Protein AF-A0A968ICE2-F1 (afdb_monomer)

Sequence (148 aa):
MQRLARPDGLDFLARYPATVLICHEDNRVDVQPNDTRLPKMERLELRLGLPGVRLEVERGAVDPRPPSTAADQKQPFAELWGNATLSKLEVAGGGKDAARKTDPIEAFIPVGAVMVPNPAGGPPIPNPVPIKLDGSITGGSSIVEIGG

Structure (mmCIF, N/CA/C/O backbone):
data_AF-A0A968ICE2-F1
#
_entry.id   AF-A0A968ICE2-F1
#
loop_
_atom_site.group_PDB
_atom_site.id
_atom_site.type_symbol
_atom_site.label_atom_id
_atom_site.label_alt_id
_atom_site.label_comp_id
_atom_site.label_asym_id
_atom_site.label_entity_id
_atom_site.label_seq_id
_atom_site.pdbx_PDB_ins_code
_atom_site.Cartn_x
_atom_site.Cartn_y
_atom_site.Cartn_z
_atom_site.occupancy
_atom_site.B_iso_or_equiv
_atom_site.auth_seq_id
_atom_site.auth_comp_id
_atom_site.auth_asym_id
_atom_site.auth_atom_id
_atom_site.pdbx_PDB_model_num
ATOM 1 N N . MET A 1 1 ? -24.325 -22.894 44.965 1.00 43.25 1 MET A N 1
ATOM 2 C CA . MET A 1 1 ? -23.171 -22.128 44.447 1.00 43.25 1 MET A CA 1
ATOM 3 C C . MET A 1 1 ? -23.565 -20.664 44.389 1.00 43.25 1 MET A C 1
ATOM 5 O O . MET A 1 1 ? -24.469 -20.319 43.641 1.00 43.25 1 MET A O 1
ATOM 9 N N . GLN A 1 2 ? -22.978 -19.831 45.243 1.00 43.50 2 GLN A N 1
ATOM 10 C CA . GLN A 1 2 ? -23.294 -18.406 45.315 1.00 43.50 2 GLN A CA 1
ATOM 11 C C . GLN A 1 2 ? -22.521 -17.701 44.195 1.00 43.50 2 GLN A C 1
ATOM 13 O O . GLN A 1 2 ? -21.292 -17.703 44.189 1.00 43.50 2 GLN A O 1
ATOM 18 N N . ARG A 1 3 ? -23.234 -17.176 43.193 1.00 46.44 3 ARG A N 1
ATOM 19 C CA . ARG A 1 3 ? -22.640 -16.367 42.124 1.00 46.44 3 ARG A CA 1
ATOM 20 C C . ARG A 1 3 ? -22.135 -15.082 42.777 1.00 46.44 3 ARG A C 1
ATOM 22 O O . ARG A 1 3 ? -22.945 -14.243 43.154 1.00 46.44 3 ARG A O 1
ATOM 29 N N . LEU A 1 4 ? -20.820 -14.966 42.965 1.00 48.44 4 LEU A N 1
ATOM 30 C CA . LEU A 1 4 ? -20.179 -13.723 43.394 1.00 48.44 4 LEU A CA 1
ATOM 31 C C . LEU A 1 4 ? -20.565 -12.642 42.381 1.00 48.44 4 LEU A C 1
ATOM 33 O O . LEU A 1 4 ? -20.120 -12.671 41.232 1.00 48.44 4 LEU A O 1
ATOM 37 N N . ALA A 1 5 ? -21.454 -11.735 42.785 1.00 52.56 5 ALA A N 1
ATOM 38 C CA . ALA A 1 5 ? -21.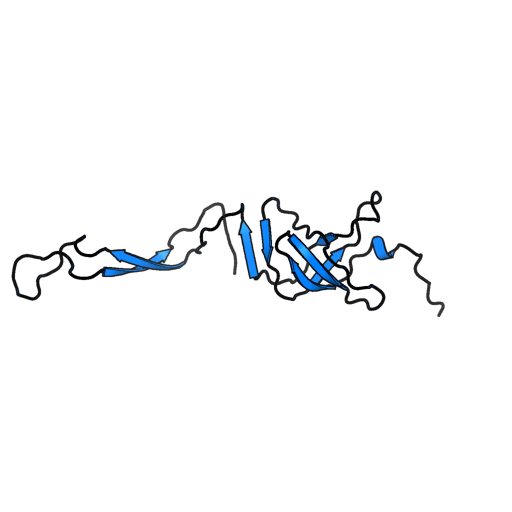711 -10.520 42.034 1.00 52.56 5 ALA A CA 1
ATOM 39 C C . ALA A 1 5 ? -20.392 -9.741 42.014 1.00 52.56 5 ALA A C 1
ATOM 41 O O . ALA A 1 5 ? -19.857 -9.383 43.064 1.00 52.56 5 ALA A O 1
ATOM 42 N N . ARG A 1 6 ? -19.804 -9.595 40.824 1.00 56.69 6 ARG A N 1
ATOM 43 C CA . ARG A 1 6 ? -18.553 -8.860 40.650 1.00 56.69 6 ARG A CA 1
ATOM 44 C C . ARG A 1 6 ? -18.830 -7.390 41.028 1.00 56.69 6 ARG A C 1
ATOM 46 O O . ARG A 1 6 ? -19.858 -6.881 40.592 1.00 56.69 6 ARG A O 1
ATOM 53 N N . PRO A 1 7 ? -17.975 -6.739 41.838 1.00 56.41 7 PRO A N 1
ATOM 54 C CA . PRO A 1 7 ? -18.177 -5.352 42.252 1.00 56.41 7 PRO A CA 1
ATOM 55 C C . PRO A 1 7 ? -18.361 -4.416 41.057 1.00 56.41 7 PRO A C 1
ATOM 57 O O . PRO A 1 7 ? -17.654 -4.560 40.051 1.00 56.41 7 PRO A O 1
ATOM 60 N N . ASP A 1 8 ? -19.261 -3.442 41.193 1.00 55.72 8 ASP A N 1
ATOM 61 C CA . ASP A 1 8 ? -19.441 -2.389 40.197 1.00 55.72 8 ASP A CA 1
ATOM 62 C C . ASP A 1 8 ? -18.100 -1.691 39.936 1.00 55.72 8 ASP A C 1
ATOM 64 O O . ASP A 1 8 ? -17.377 -1.294 40.850 1.00 55.72 8 ASP A O 1
ATOM 68 N N . GLY A 1 9 ? -17.740 -1.592 38.659 1.00 55.00 9 GLY A N 1
ATOM 69 C CA . GLY A 1 9 ? -16.535 -0.909 38.202 1.00 55.00 9 GLY A CA 1
ATOM 70 C C . GLY A 1 9 ? -15.267 -1.759 38.067 1.00 55.00 9 GLY A C 1
ATOM 71 O O . GLY A 1 9 ? -14.276 -1.273 37.521 1.00 55.00 9 GLY A O 1
ATOM 72 N N . LEU A 1 10 ? -15.288 -3.039 38.456 1.00 58.72 10 LEU A N 1
ATOM 73 C CA . LEU A 1 10 ? -14.157 -3.951 38.216 1.00 58.72 10 LEU A CA 1
ATOM 74 C C . LEU A 1 10 ? -13.971 -4.261 36.720 1.00 58.72 10 LEU A C 1
ATOM 76 O O . LEU A 1 10 ? -12.864 -4.541 36.260 1.00 58.72 10 LEU A O 1
ATOM 80 N N . ASP A 1 11 ? -15.056 -4.157 35.953 1.00 55.69 11 ASP A N 1
ATOM 81 C CA . ASP A 1 11 ? -15.039 -4.320 34.504 1.00 55.69 11 ASP A CA 1
ATOM 82 C C . ASP A 1 11 ? -14.254 -3.196 33.809 1.00 55.69 11 ASP A C 1
ATOM 84 O O . ASP A 1 11 ? -13.728 -3.427 32.727 1.00 55.69 11 ASP A O 1
ATOM 88 N N . PHE A 1 12 ? -14.046 -2.035 34.448 1.00 53.59 12 PHE A N 1
ATOM 89 C CA . PHE A 1 12 ? -13.211 -0.967 33.880 1.00 53.59 12 PHE A CA 1
ATOM 90 C C . PHE A 1 12 ? -11.705 -1.265 33.906 1.00 53.59 12 PHE A C 1
ATOM 92 O O . PHE A 1 12 ? -10.929 -0.523 33.314 1.00 53.59 12 PHE A O 1
ATOM 99 N N . LEU A 1 13 ? -11.284 -2.343 34.572 1.00 56.09 13 LEU A N 1
ATOM 100 C CA . LEU A 1 13 ? -9.878 -2.745 34.686 1.00 56.09 13 LEU A CA 1
ATOM 101 C C . LEU A 1 13 ? -9.542 -3.994 33.854 1.00 56.09 13 LEU A C 1
ATOM 103 O O . LEU A 1 13 ? -8.373 -4.381 33.767 1.00 56.09 13 LEU A O 1
ATOM 107 N N . ALA A 1 14 ? -10.545 -4.635 33.250 1.00 62.81 14 ALA A N 1
ATOM 108 C CA . ALA A 1 14 ? -10.398 -5.893 32.524 1.00 62.81 14 ALA A CA 1
ATOM 109 C C . ALA A 1 14 ? -10.321 -5.664 31.008 1.00 62.81 14 ALA A C 1
ATOM 111 O O . ALA A 1 14 ? -11.034 -4.827 30.475 1.00 62.81 14 ALA A O 1
ATOM 112 N N . ARG A 1 15 ? -9.475 -6.427 30.304 1.00 68.69 15 ARG A N 1
ATOM 113 C CA . ARG A 1 15 ? -9.464 -6.475 28.831 1.00 68.69 15 ARG A CA 1
ATOM 114 C C . ARG A 1 15 ? -10.582 -7.403 28.368 1.00 68.69 15 ARG A C 1
ATOM 116 O O . ARG A 1 15 ? -10.680 -8.521 28.879 1.00 68.69 15 ARG A O 1
ATOM 123 N N . TYR A 1 16 ? -11.395 -6.952 27.418 1.00 72.44 16 TYR A N 1
ATOM 124 C CA . TYR A 1 16 ? -12.455 -7.768 26.833 1.00 72.44 16 TYR A CA 1
ATOM 125 C C . TYR A 1 16 ? -12.178 -7.973 25.352 1.00 72.44 16 TYR A C 1
ATOM 127 O O . TYR A 1 16 ? -11.971 -6.978 24.667 1.00 72.44 16 TYR A O 1
ATOM 135 N N . PRO A 1 17 ? -12.221 -9.212 24.837 1.00 72.62 17 PRO A N 1
ATOM 136 C CA . PRO A 1 17 ? -12.174 -9.418 23.401 1.00 72.62 17 PRO A CA 1
ATOM 137 C C . PRO A 1 17 ? -13.421 -8.812 22.762 1.00 72.62 17 PRO A C 1
ATOM 139 O O . PRO A 1 17 ? -14.537 -8.978 23.268 1.00 72.62 17 PRO A O 1
ATOM 142 N N . ALA A 1 18 ? -13.242 -8.110 21.651 1.00 76.00 18 ALA A N 1
ATOM 143 C CA . ALA A 1 18 ? -14.312 -7.473 20.906 1.00 76.00 18 ALA A CA 1
ATOM 144 C C . ALA A 1 18 ? -14.097 -7.573 19.404 1.00 76.00 18 ALA A C 1
ATOM 146 O O . ALA A 1 18 ? -13.012 -7.844 18.900 1.00 76.00 18 ALA A O 1
ATOM 147 N N . THR A 1 19 ? -15.167 -7.298 18.677 1.00 78.06 19 THR A N 1
ATOM 148 C CA . THR A 1 19 ? -15.142 -7.211 17.223 1.00 78.06 19 THR A CA 1
ATOM 149 C C . THR A 1 19 ? -15.163 -5.747 16.805 1.00 78.06 19 THR A C 1
ATOM 151 O O . THR A 1 19 ? -16.039 -5.000 17.248 1.00 78.06 19 THR A O 1
ATOM 154 N N . VAL A 1 20 ? -14.231 -5.334 15.938 1.00 79.31 20 VAL A N 1
ATOM 155 C CA . VAL A 1 20 ? -14.291 -4.012 15.292 1.00 79.31 20 VAL A CA 1
ATOM 156 C C . VAL A 1 20 ? -15.441 -3.991 14.301 1.00 79.31 20 VAL A C 1
ATOM 158 O O . VAL A 1 20 ? -15.526 -4.824 13.399 1.00 79.31 20 VAL A O 1
ATOM 161 N N . LEU A 1 21 ? -16.322 -3.013 14.472 1.00 82.00 21 LEU A N 1
ATOM 162 C CA . LEU A 1 21 ? -17.438 -2.762 13.574 1.00 82.00 21 LEU A CA 1
ATOM 163 C C . LEU A 1 21 ? -17.052 -1.738 12.506 1.00 82.00 21 LEU A C 1
ATOM 165 O O . LEU A 1 21 ? -17.347 -1.945 11.328 1.00 82.00 21 LEU A O 1
ATOM 169 N N . ILE A 1 22 ? -16.407 -0.646 12.931 1.00 81.56 22 ILE A N 1
ATOM 170 C CA . ILE A 1 22 ? -16.006 0.485 12.088 1.00 81.56 22 ILE A CA 1
ATOM 171 C C . ILE A 1 22 ? -14.638 0.986 12.558 1.00 81.56 22 ILE A C 1
ATOM 173 O O . ILE A 1 22 ? -14.436 1.180 13.757 1.00 81.56 22 ILE A O 1
ATOM 177 N N . CYS A 1 23 ? -13.730 1.227 11.613 1.00 79.12 23 CYS A N 1
ATOM 178 C CA . CYS A 1 23 ? -12.511 2.002 11.820 1.00 79.12 23 CYS A CA 1
ATOM 179 C C . CYS A 1 23 ? -12.684 3.349 11.111 1.00 79.12 23 CYS A C 1
ATOM 181 O O . CYS A 1 23 ? -12.949 3.387 9.911 1.00 79.12 23 CYS A O 1
ATOM 183 N N . HIS A 1 24 ? -12.600 4.441 11.863 1.00 82.94 24 HIS A N 1
ATOM 184 C CA . HIS A 1 24 ? -12.760 5.806 11.364 1.00 82.94 24 HIS A CA 1
ATOM 185 C C . HIS A 1 24 ? -11.409 6.369 10.899 1.00 82.94 24 HIS A C 1
ATOM 187 O O . HIS A 1 24 ? -10.353 5.944 11.369 1.00 82.94 24 HIS A O 1
ATOM 193 N N . GLU A 1 25 ? -11.435 7.374 10.023 1.00 78.12 25 GLU A N 1
ATOM 194 C CA . GLU A 1 25 ? -10.223 8.032 9.496 1.00 78.12 25 GLU A CA 1
ATOM 195 C C . GLU A 1 25 ? -9.388 8.743 10.582 1.00 78.12 25 GLU A C 1
ATOM 197 O O . GLU A 1 25 ? -8.185 8.948 10.426 1.00 78.12 25 GLU A O 1
ATOM 202 N N . ASP A 1 26 ? -10.005 9.100 11.712 1.00 77.69 26 ASP A N 1
ATOM 203 C CA . ASP A 1 26 ? -9.375 9.798 12.837 1.00 77.69 26 ASP A CA 1
ATOM 204 C C . ASP A 1 26 ? -8.731 8.855 13.871 1.00 77.69 26 ASP A C 1
ATOM 206 O O . ASP A 1 26 ? -8.502 9.252 15.015 1.00 77.69 26 ASP A O 1
ATOM 210 N N . ASN A 1 27 ? -8.416 7.615 13.471 1.00 73.50 27 ASN A N 1
ATOM 211 C CA . ASN A 1 27 ? -7.830 6.579 14.329 1.00 73.50 27 ASN A CA 1
ATOM 212 C C . ASN A 1 27 ? -8.718 6.242 15.544 1.00 73.50 27 ASN A C 1
ATOM 214 O O . ASN A 1 27 ? -8.243 5.978 16.655 1.00 73.50 27 ASN A O 1
ATOM 218 N N . ARG A 1 28 ? -10.036 6.277 15.329 1.00 82.00 28 ARG A N 1
ATOM 219 C CA . ARG A 1 28 ? -11.033 5.809 16.289 1.00 82.00 28 ARG A CA 1
ATOM 220 C C . ARG A 1 28 ? -11.736 4.564 15.786 1.00 82.00 28 ARG A C 1
ATOM 222 O O . ARG A 1 28 ? -11.881 4.368 14.583 1.00 82.00 28 ARG A O 1
ATOM 229 N N . VAL A 1 29 ? -12.231 3.750 16.710 1.00 80.06 29 VAL A N 1
ATOM 230 C CA . VAL A 1 29 ? -12.940 2.510 16.390 1.00 80.06 29 VAL A CA 1
ATOM 231 C C . VAL A 1 29 ? -14.258 2.392 17.141 1.00 80.06 29 VAL A C 1
ATOM 233 O O . VAL A 1 29 ? -14.376 2.777 18.307 1.00 80.06 29 VAL A O 1
ATOM 236 N N . ASP A 1 30 ? -15.238 1.812 16.460 1.00 84.81 30 ASP A N 1
ATOM 237 C CA . ASP A 1 30 ? -16.449 1.293 17.080 1.00 84.81 30 ASP A CA 1
ATOM 238 C C . ASP A 1 30 ? -16.280 -0.211 17.268 1.00 84.81 30 ASP A C 1
ATOM 240 O O . ASP A 1 30 ? -15.932 -0.929 16.326 1.00 84.81 30 ASP A O 1
ATOM 244 N N . VAL A 1 31 ? -16.559 -0.703 18.470 1.00 80.88 31 VAL A N 1
ATOM 245 C 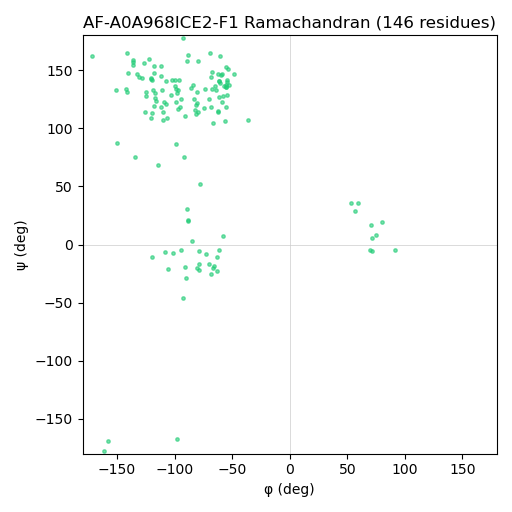CA . VAL A 1 31 ? -16.350 -2.105 18.834 1.00 80.88 31 VAL A CA 1
ATOM 246 C C . VAL A 1 31 ? -17.567 -2.682 19.543 1.00 80.88 31 VAL A C 1
ATOM 248 O O . VAL A 1 31 ? -18.254 -2.004 20.310 1.00 80.88 31 VAL A O 1
ATOM 251 N N . GLN A 1 32 ? -17.807 -3.968 19.309 1.00 84.00 32 GLN A N 1
ATOM 252 C CA . GLN A 1 32 ? -18.754 -4.769 20.075 1.00 84.00 32 GLN A CA 1
ATOM 253 C C . GLN A 1 32 ? -17.975 -5.779 20.919 1.00 84.00 32 GLN A C 1
ATOM 255 O O . GLN A 1 32 ? -17.440 -6.735 20.350 1.00 84.00 32 GLN A O 1
ATOM 260 N N . PRO A 1 33 ? -17.892 -5.597 22.250 1.00 80.88 33 PRO A N 1
ATOM 261 C CA . PRO A 1 33 ? -17.363 -6.625 23.135 1.00 80.88 33 PRO A CA 1
ATOM 262 C C . PRO A 1 33 ? -18.107 -7.948 22.947 1.00 80.88 33 PRO A C 1
ATOM 264 O O . PRO A 1 33 ? -19.333 -7.965 22.812 1.00 80.88 33 PRO A O 1
ATOM 267 N N . ASN A 1 34 ? -17.368 -9.056 22.967 1.00 77.94 34 ASN A N 1
ATOM 268 C CA . ASN A 1 34 ? -17.937 -10.401 22.865 1.00 77.94 34 ASN A CA 1
ATOM 269 C C . ASN A 1 34 ? -18.715 -10.787 24.138 1.00 77.94 34 ASN A C 1
ATOM 271 O O . ASN A 1 34 ? -19.502 -11.731 24.129 1.00 77.94 34 ASN A O 1
ATOM 275 N N . ASP A 1 35 ? -18.498 -10.062 25.239 1.00 77.12 35 ASP A N 1
ATOM 276 C CA . ASP A 1 35 ? -19.277 -10.195 26.463 1.00 77.12 35 ASP A CA 1
ATOM 277 C C . ASP A 1 35 ? -20.612 -9.453 26.326 1.00 77.12 35 ASP A C 1
ATOM 279 O O . ASP A 1 35 ? -20.653 -8.225 26.262 1.00 77.12 35 ASP A O 1
ATOM 283 N N . THR A 1 36 ? -21.718 -10.199 26.336 1.00 76.50 36 THR A N 1
ATOM 284 C CA . THR A 1 36 ? -23.081 -9.670 26.149 1.00 76.50 36 THR A CA 1
ATOM 285 C C . THR A 1 36 ? -23.531 -8.703 27.244 1.00 76.50 36 THR A C 1
ATOM 287 O O . THR A 1 36 ? -24.589 -8.092 27.124 1.00 76.50 36 THR A O 1
ATOM 290 N N . ARG A 1 37 ? -22.780 -8.597 28.347 1.00 72.19 37 ARG A N 1
ATOM 291 C CA . ARG A 1 37 ? -23.061 -7.651 29.436 1.00 72.19 37 ARG A CA 1
ATOM 292 C C . ARG A 1 37 ? -22.572 -6.243 29.119 1.00 72.19 37 ARG A C 1
ATOM 294 O O . ARG A 1 37 ? -23.023 -5.298 29.761 1.00 72.19 37 ARG A O 1
ATOM 301 N N . LEU A 1 38 ? -21.641 -6.107 28.176 1.00 72.50 38 LEU A N 1
ATOM 302 C CA . LEU A 1 38 ? -21.062 -4.827 27.807 1.00 72.50 38 LEU A CA 1
ATOM 303 C C . LEU A 1 38 ? -21.763 -4.267 26.565 1.00 72.50 38 LEU A C 1
ATOM 305 O O . LEU A 1 38 ? -21.960 -4.989 25.583 1.00 72.50 38 LEU A O 1
ATOM 309 N N . PRO A 1 39 ? -22.138 -2.978 26.585 1.00 78.25 39 PRO A N 1
ATOM 310 C CA . PRO A 1 39 ? -22.723 -2.343 25.418 1.00 78.25 39 PRO A CA 1
ATOM 311 C C . PRO A 1 39 ? -21.677 -2.169 24.311 1.00 78.25 39 PRO A C 1
ATOM 313 O O . PRO A 1 39 ? -20.465 -2.222 24.550 1.00 78.25 39 PRO A O 1
ATOM 316 N N . LYS A 1 40 ? -22.163 -1.891 23.099 1.00 80.19 40 LYS A N 1
ATOM 317 C CA . LYS A 1 40 ? -21.338 -1.353 22.015 1.00 80.19 40 LYS A CA 1
ATOM 318 C C . LYS A 1 40 ? -20.598 -0.109 22.517 1.00 80.19 40 LYS A C 1
ATOM 320 O O . LYS A 1 40 ? -21.188 0.744 23.181 1.00 80.19 40 LYS A O 1
ATOM 325 N N . MET A 1 41 ? -19.321 -0.003 22.174 1.00 80.75 41 MET A N 1
ATOM 326 C CA . MET A 1 41 ? -18.508 1.176 22.453 1.00 80.75 41 MET A CA 1
ATOM 327 C C . MET A 1 41 ? -18.184 1.870 21.134 1.00 80.75 41 MET A C 1
ATOM 329 O O . MET A 1 41 ? -17.811 1.217 20.162 1.00 80.75 41 MET A O 1
ATOM 333 N N . GLU A 1 42 ? -18.352 3.186 21.090 1.00 83.69 42 GLU A N 1
ATOM 334 C CA . GLU A 1 42 ? -18.210 3.981 19.870 1.00 83.69 42 GLU A CA 1
ATOM 335 C C . GLU A 1 42 ? -17.084 4.996 20.011 1.00 83.69 42 GLU A C 1
ATOM 337 O O . GLU A 1 42 ? -16.843 5.530 21.098 1.00 83.69 42 GLU A O 1
ATOM 342 N N . ARG A 1 43 ? -16.420 5.289 18.888 1.00 83.44 43 ARG A N 1
ATOM 343 C CA . ARG A 1 43 ? -15.388 6.329 18.785 1.00 83.44 43 ARG A CA 1
ATOM 344 C C . ARG A 1 43 ? -14.268 6.199 19.831 1.00 83.44 43 ARG A C 1
ATOM 346 O O . ARG A 1 43 ? -13.743 7.223 20.287 1.00 83.44 43 ARG A O 1
ATOM 353 N N . LEU A 1 44 ? -13.894 4.966 20.181 1.00 79.62 44 LEU A N 1
ATOM 354 C CA . LEU A 1 44 ? -12.765 4.683 21.066 1.00 79.62 44 LEU A CA 1
ATOM 355 C C . LEU A 1 44 ? -11.459 5.062 20.374 1.00 79.62 44 LEU A C 1
ATOM 357 O O . LEU A 1 44 ? -11.252 4.700 19.221 1.00 79.62 44 LEU A O 1
ATOM 361 N N . GLU A 1 45 ? -10.571 5.759 21.076 1.00 79.00 45 GLU A N 1
ATOM 362 C CA . GLU A 1 45 ? -9.216 6.033 20.585 1.00 79.00 45 GLU A CA 1
ATOM 363 C C . GLU A 1 45 ? -8.467 4.709 20.379 1.00 79.00 45 GLU A C 1
ATOM 365 O O . GLU A 1 45 ? -8.398 3.903 21.307 1.00 79.00 45 GLU A O 1
ATOM 370 N N . LEU A 1 46 ? -7.898 4.476 19.194 1.00 75.62 46 LEU A N 1
ATOM 371 C CA . LEU A 1 46 ? -7.079 3.295 18.936 1.00 75.62 46 LEU A CA 1
ATOM 372 C C . LEU A 1 46 ? -5.603 3.589 19.248 1.00 75.62 46 LEU A C 1
ATOM 374 O O . LEU A 1 46 ? -4.931 4.338 18.536 1.00 75.62 46 LEU A O 1
ATOM 378 N N . ARG A 1 47 ? -5.076 2.981 20.315 1.00 76.31 47 ARG A N 1
ATOM 379 C CA . ARG A 1 47 ? -3.679 3.142 20.739 1.00 76.31 47 ARG A CA 1
ATOM 380 C C . ARG A 1 47 ? -2.821 1.997 20.226 1.00 76.31 47 ARG A C 1
ATOM 382 O O . ARG A 1 47 ? -2.986 0.845 20.616 1.00 76.31 47 ARG A O 1
ATOM 389 N N . LEU A 1 48 ? -1.867 2.357 19.375 1.00 69.94 48 LEU A N 1
ATOM 390 C CA . LEU A 1 48 ? -1.007 1.420 18.651 1.00 69.94 48 LEU A CA 1
ATOM 391 C C . LEU A 1 48 ? 0.391 1.269 19.264 1.00 69.94 48 LEU A C 1
ATOM 393 O O . LEU A 1 48 ? 1.179 0.452 18.807 1.00 69.94 48 LEU A O 1
ATOM 397 N N . GLY A 1 49 ? 0.737 2.088 20.264 1.00 66.25 49 GLY A N 1
ATOM 398 C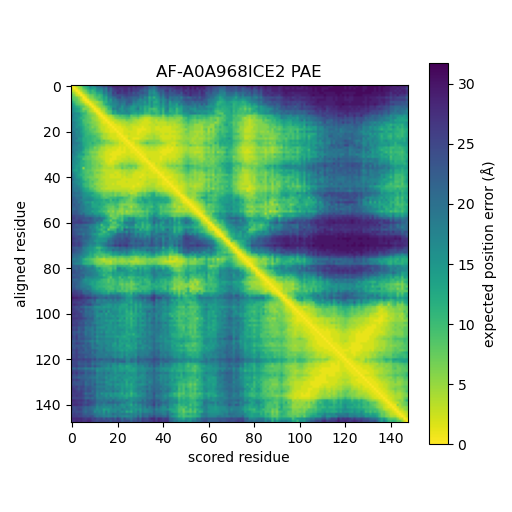 CA . GLY A 1 49 ? 2.066 2.089 20.893 1.00 66.25 49 GLY A CA 1
ATOM 399 C C . GLY A 1 49 ? 3.208 2.611 20.007 1.00 66.25 49 GLY A C 1
ATOM 400 O O . GLY A 1 49 ? 4.321 2.773 20.500 1.00 66.25 49 GLY A O 1
ATOM 401 N N . LEU A 1 50 ? 2.939 2.925 18.735 1.00 65.25 50 LEU A N 1
ATOM 402 C CA . LEU A 1 50 ? 3.904 3.434 17.762 1.00 65.25 50 LEU A CA 1
ATOM 403 C C . LEU A 1 50 ? 3.474 4.825 17.260 1.00 65.25 50 LEU A C 1
ATOM 405 O O . LEU A 1 50 ? 2.446 4.942 16.587 1.00 65.25 50 LEU A O 1
ATOM 409 N N . PRO A 1 51 ? 4.225 5.896 17.577 1.00 63.06 51 PRO A N 1
ATOM 410 C CA . PRO A 1 51 ? 3.939 7.231 17.058 1.00 63.06 51 PRO A CA 1
ATOM 411 C C . PRO A 1 51 ? 4.011 7.281 15.526 1.00 63.06 51 PRO A C 1
ATOM 413 O O . PRO A 1 51 ? 4.923 6.720 14.924 1.00 63.06 51 PRO A O 1
ATOM 416 N N . GLY A 1 52 ? 3.077 7.995 14.893 1.00 59.34 52 GLY A N 1
ATOM 417 C CA . GLY A 1 52 ? 3.089 8.226 13.441 1.00 59.34 52 GLY A CA 1
ATOM 418 C C . GLY A 1 52 ? 2.667 7.029 12.583 1.00 59.34 52 GLY A C 1
ATOM 419 O O . GLY A 1 52 ? 2.786 7.098 11.360 1.00 59.34 52 GLY A O 1
ATOM 420 N N . VAL A 1 53 ? 2.175 5.963 13.215 1.00 64.44 53 VAL A N 1
ATOM 421 C CA . VAL A 1 53 ? 1.588 4.800 12.554 1.00 64.44 53 VAL A CA 1
ATOM 422 C C . VAL A 1 53 ? 0.068 4.923 12.566 1.00 64.44 53 VAL A C 1
ATOM 424 O O . VAL A 1 53 ? -0.523 5.223 13.605 1.00 64.44 53 VAL A O 1
ATOM 427 N N . ARG A 1 54 ? -0.564 4.659 11.421 1.00 65.19 54 ARG A N 1
ATOM 428 C CA . ARG A 1 54 ? -2.008 4.415 11.330 1.00 65.19 54 ARG A CA 1
ATOM 429 C C . ARG A 1 54 ? -2.257 3.036 10.748 1.00 65.19 54 ARG A C 1
ATOM 431 O O . ARG A 1 54 ? -1.528 2.599 9.856 1.00 65.19 54 ARG A O 1
ATOM 438 N N . LEU A 1 55 ? -3.290 2.377 11.260 1.00 66.31 55 LEU A N 1
ATOM 439 C CA . LEU A 1 55 ? -3.732 1.075 10.786 1.00 66.31 55 LEU A CA 1
ATOM 440 C C . LEU A 1 55 ? -5.161 1.197 10.278 1.00 66.31 55 LEU A C 1
ATOM 442 O O . LEU A 1 55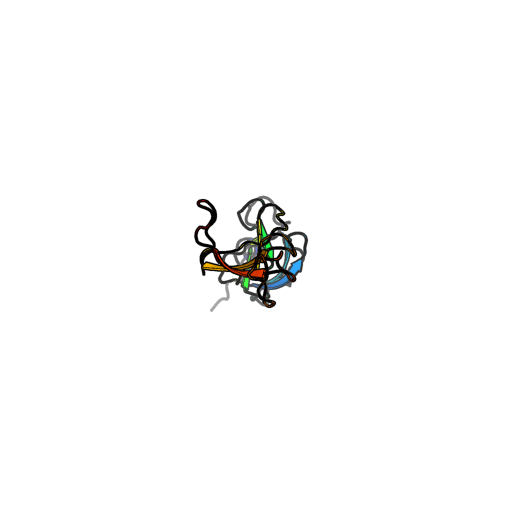 ? -6.018 1.742 10.970 1.00 66.31 55 LEU A O 1
ATOM 446 N N . GLU A 1 56 ? -5.415 0.636 9.104 1.00 66.44 56 GLU A N 1
ATOM 447 C CA . GLU A 1 56 ? -6.766 0.223 8.742 1.00 66.44 56 GLU A CA 1
ATOM 448 C C . GLU A 1 56 ? -6.888 -1.257 9.116 1.00 66.44 56 GLU A C 1
ATOM 450 O O . GLU A 1 56 ? -6.045 -2.082 8.752 1.00 66.44 56 GLU A O 1
ATOM 455 N N . VAL A 1 57 ? -7.899 -1.578 9.920 1.00 63.62 57 VAL A N 1
ATOM 456 C CA . VAL A 1 57 ? -8.160 -2.942 10.385 1.00 63.62 57 VAL A CA 1
ATOM 457 C C . VAL A 1 57 ? -9.446 -3.412 9.733 1.00 63.62 57 VAL A C 1
ATOM 459 O O . VAL A 1 57 ? -10.511 -2.828 9.945 1.00 63.62 57 VAL A O 1
ATOM 462 N N . GLU A 1 58 ? -9.355 -4.468 8.931 1.00 57.59 58 GLU A N 1
ATOM 463 C CA . GLU A 1 58 ? -10.542 -5.175 8.460 1.00 57.59 58 GLU A CA 1
ATOM 464 C C . GLU A 1 58 ? -11.227 -5.881 9.633 1.00 57.59 58 GLU A C 1
ATOM 466 O O . GLU A 1 58 ? -10.566 -6.295 10.584 1.00 57.59 58 GLU A O 1
ATOM 471 N N . ARG A 1 59 ? -12.562 -5.999 9.574 1.00 52.81 59 ARG A N 1
ATOM 472 C CA . ARG A 1 59 ? -13.410 -6.626 10.607 1.00 52.81 59 ARG A CA 1
ATOM 473 C C . ARG A 1 59 ? -12.713 -7.831 11.253 1.00 52.81 59 ARG A C 1
ATOM 475 O O . ARG A 1 59 ? -12.607 -8.893 10.649 1.00 52.81 59 ARG A O 1
ATOM 482 N N . GLY A 1 60 ? -12.266 -7.659 12.492 1.00 52.09 60 GLY A N 1
ATOM 483 C CA . GLY A 1 60 ? -11.403 -8.617 13.174 1.00 52.09 60 GLY A CA 1
ATOM 484 C C . GLY A 1 60 ? -11.213 -8.260 14.644 1.00 52.09 60 GLY A C 1
ATOM 485 O O . GLY A 1 60 ? -11.544 -7.151 15.068 1.00 52.09 60 GLY A O 1
ATOM 486 N N . ALA A 1 61 ? -10.763 -9.241 15.429 1.00 53.50 61 ALA A N 1
ATOM 487 C CA . ALA A 1 61 ? -10.721 -9.183 16.886 1.00 53.50 61 ALA A CA 1
ATOM 488 C C . ALA A 1 61 ? -9.793 -8.064 17.390 1.00 53.50 61 ALA A C 1
ATOM 490 O O . ALA A 1 61 ? -8.581 -8.115 17.191 1.00 53.50 61 ALA A O 1
ATOM 491 N N . VAL A 1 62 ? -10.368 -7.071 18.062 1.00 57.34 62 VAL A N 1
ATOM 492 C CA . VAL A 1 62 ? -9.638 -6.064 18.839 1.00 57.34 62 VAL A CA 1
ATOM 493 C C . VAL A 1 62 ? -9.951 -6.303 20.302 1.00 57.34 62 VAL A C 1
ATOM 495 O O . VAL A 1 62 ? -11.070 -6.677 20.634 1.00 57.34 62 VAL A O 1
ATOM 498 N N . ASP A 1 63 ? -8.982 -6.071 21.178 1.00 54.38 63 ASP A N 1
ATOM 499 C CA . ASP A 1 63 ? -9.181 -6.151 22.621 1.00 54.38 63 ASP A CA 1
ATOM 500 C C . ASP A 1 63 ? -9.395 -4.731 23.166 1.00 54.38 63 ASP A C 1
ATOM 502 O O . ASP A 1 63 ? -8.430 -4.065 23.562 1.00 54.38 63 ASP A O 1
ATOM 506 N N . PRO A 1 64 ? -10.631 -4.191 23.181 1.00 51.03 64 PRO A N 1
ATOM 507 C CA . PRO A 1 64 ? -10.900 -2.953 23.874 1.00 51.03 64 PRO A CA 1
ATOM 508 C C . PRO A 1 64 ? -10.520 -3.102 25.333 1.00 51.03 64 PRO A C 1
ATOM 510 O O . PRO A 1 64 ? -10.939 -4.020 26.052 1.00 51.03 64 PRO A O 1
ATOM 513 N N . ARG A 1 65 ? -9.713 -2.144 25.768 1.00 48.28 65 ARG A N 1
ATOM 514 C CA . ARG A 1 65 ? -9.332 -2.007 27.152 1.00 48.28 65 ARG A CA 1
ATOM 515 C C . ARG A 1 65 ? -10.080 -0.795 27.708 1.00 48.28 65 ARG A C 1
ATOM 517 O O . ARG A 1 65 ? -9.752 0.337 27.368 1.00 48.28 65 ARG A O 1
ATOM 524 N N . PRO A 1 66 ? -11.078 -0.973 28.579 1.00 49.66 66 PRO A N 1
ATOM 525 C CA . PRO A 1 66 ? -11.555 0.148 29.370 1.00 49.66 66 PRO A 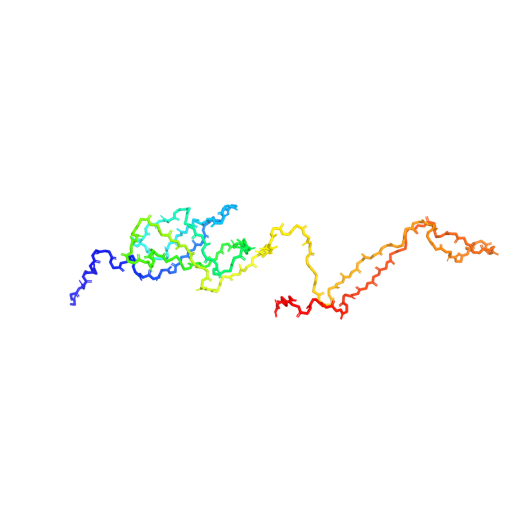CA 1
ATOM 526 C C . PRO A 1 66 ? -10.374 0.781 30.148 1.00 49.66 66 PRO A C 1
ATOM 528 O O . PRO A 1 66 ? -9.354 0.123 30.379 1.00 49.66 66 PRO A O 1
ATOM 531 N N . PRO A 1 67 ? -10.451 2.085 30.460 1.00 43.47 67 PRO A N 1
ATOM 532 C CA . PRO A 1 67 ? -9.289 2.940 30.689 1.00 43.47 67 PRO A CA 1
ATOM 533 C C . PRO A 1 67 ? -8.352 2.398 31.772 1.00 43.47 67 PRO A C 1
ATOM 535 O O . PRO A 1 67 ? -8.708 2.284 32.940 1.00 43.47 67 PRO A O 1
ATOM 538 N N . SER A 1 68 ? -7.110 2.096 31.385 1.00 42.69 68 SER A N 1
ATOM 539 C CA . SER A 1 68 ? -6.103 1.507 32.271 1.00 42.69 68 SER A CA 1
ATOM 540 C C . SER A 1 68 ? -5.249 2.516 33.035 1.00 42.69 68 SER A C 1
ATOM 542 O O . SER A 1 68 ? -4.088 2.232 33.336 1.00 42.69 68 SER A O 1
ATOM 544 N N . THR A 1 69 ? -5.772 3.688 33.364 1.00 42.19 69 THR A N 1
ATOM 545 C CA . THR A 1 69 ? -5.124 4.524 34.371 1.00 42.19 69 THR A CA 1
ATOM 546 C C . THR A 1 69 ? -6.153 4.836 35.435 1.00 42.19 69 THR A C 1
ATOM 548 O O . THR A 1 69 ? -7.247 5.310 35.146 1.00 42.19 69 THR A O 1
ATOM 551 N N . ALA A 1 70 ? -5.795 4.579 36.690 1.00 44.78 70 ALA A N 1
ATOM 552 C CA . ALA A 1 70 ? -6.604 4.863 37.872 1.00 44.78 70 ALA A CA 1
ATOM 553 C C . ALA A 1 70 ? -6.992 6.357 38.031 1.00 44.78 70 ALA A C 1
ATOM 555 O O . ALA A 1 70 ? -7.532 6.741 39.062 1.00 44.78 70 ALA A O 1
ATOM 556 N N . ALA A 1 71 ? -6.705 7.198 37.033 1.00 38.88 71 ALA A N 1
ATOM 557 C CA . ALA A 1 71 ? -6.909 8.634 37.027 1.00 38.88 71 ALA A CA 1
ATOM 558 C C . ALA A 1 71 ? -8.098 9.095 36.165 1.00 38.88 71 ALA A C 1
ATOM 560 O O . ALA A 1 71 ? -8.593 10.188 36.420 1.00 38.88 71 ALA A O 1
ATOM 561 N N . ASP A 1 72 ? -8.582 8.315 35.181 1.00 47.56 72 ASP A N 1
ATOM 562 C CA . ASP A 1 72 ? -9.672 8.800 34.319 1.00 47.56 72 ASP A CA 1
ATOM 563 C C . ASP A 1 72 ? -10.595 7.686 33.788 1.00 47.56 72 ASP A C 1
ATOM 565 O O . ASP A 1 72 ? -10.440 7.161 32.686 1.00 47.56 72 ASP A O 1
ATOM 569 N N . GLN A 1 73 ? -11.625 7.348 34.573 1.00 48.69 73 GLN A N 1
ATOM 570 C CA . GLN A 1 73 ? -12.711 6.429 34.188 1.00 48.69 73 GLN A CA 1
ATOM 571 C C . GLN A 1 73 ? -13.541 6.916 32.983 1.00 48.69 73 GLN A C 1
ATOM 573 O O . GLN A 1 73 ? -14.438 6.206 32.531 1.00 48.69 73 GLN A O 1
ATOM 578 N N . LYS A 1 74 ? -13.280 8.122 32.463 1.00 54.09 74 LYS A N 1
ATOM 579 C CA . LYS A 1 74 ? -14.101 8.764 31.430 1.00 54.09 74 LYS A CA 1
ATOM 580 C C . LYS A 1 74 ? -13.621 8.529 29.997 1.00 54.09 74 LYS A C 1
ATOM 582 O O . LYS A 1 74 ? -14.312 8.963 29.080 1.00 54.09 74 LYS A O 1
ATOM 587 N N . GLN A 1 75 ? -12.479 7.869 29.776 1.00 61.62 75 GLN A N 1
ATOM 588 C CA . GLN A 1 75 ? -11.876 7.775 28.435 1.00 61.62 75 GLN A CA 1
ATOM 589 C C . GLN A 1 75 ? -11.411 6.352 28.073 1.00 61.62 75 GLN A C 1
ATOM 591 O O . GLN A 1 75 ? -10.211 6.069 28.100 1.00 61.62 75 GLN A O 1
ATOM 596 N N . PRO A 1 76 ? -12.338 5.429 27.746 1.00 65.56 76 PRO A N 1
ATOM 597 C CA . PRO A 1 76 ? -11.978 4.122 27.199 1.00 65.56 76 PRO A CA 1
ATOM 598 C C . PRO A 1 76 ? -11.195 4.252 25.887 1.00 65.56 76 PRO A C 1
ATOM 600 O O . PRO A 1 76 ? -11.447 5.150 25.084 1.00 65.56 76 PRO A O 1
ATOM 603 N N . PHE A 1 77 ? -10.260 3.330 25.665 1.00 69.12 77 PHE A N 1
ATOM 604 C CA . PHE A 1 77 ? -9.463 3.255 24.444 1.00 69.12 77 PHE A CA 1
ATOM 605 C C . PHE A 1 77 ? -9.360 1.798 23.972 1.00 69.12 77 PHE A C 1
ATOM 607 O O . PHE A 1 77 ? -9.557 0.854 24.731 1.00 69.12 77 PHE A O 1
ATOM 614 N N . ALA A 1 78 ? -9.092 1.591 22.693 1.00 71.31 78 ALA A N 1
ATOM 615 C CA . ALA A 1 78 ? -8.867 0.271 22.128 1.00 71.31 78 ALA A CA 1
ATOM 616 C C . ALA A 1 78 ? -7.367 0.049 21.920 1.00 71.31 78 ALA A C 1
ATOM 618 O O . ALA A 1 78 ? -6.655 0.966 21.513 1.00 71.31 78 ALA A O 1
ATOM 619 N N . GLU A 1 79 ? -6.884 -1.163 22.183 1.00 73.00 79 GLU A N 1
ATOM 620 C CA . GLU A 1 79 ? -5.533 -1.574 21.803 1.00 73.00 79 GLU A CA 1
ATOM 621 C C . GLU A 1 79 ? -5.616 -2.772 20.851 1.00 73.00 79 GLU A C 1
ATOM 623 O O . GLU A 1 79 ? -6.431 -3.679 21.028 1.00 73.00 79 GLU A O 1
ATOM 628 N N . LEU A 1 80 ? -4.735 -2.803 19.855 1.00 66.69 80 LEU A N 1
ATOM 629 C CA . LEU A 1 80 ? -4.556 -3.947 18.960 1.00 66.69 80 LEU A CA 1
ATOM 630 C C . LEU A 1 80 ? -3.467 -4.871 19.517 1.00 66.69 80 LEU A C 1
ATOM 632 O O . LEU A 1 80 ? -2.345 -4.894 1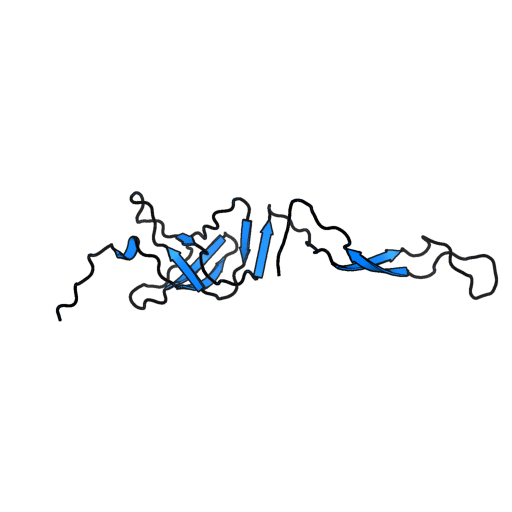9.026 1.00 66.69 80 LEU A O 1
ATOM 636 N N . TRP A 1 81 ? -3.798 -5.627 20.563 1.00 56.34 81 TRP A N 1
ATOM 637 C CA . TRP A 1 81 ? -2.956 -6.721 21.066 1.00 56.34 81 TRP A CA 1
ATOM 638 C C . TRP A 1 81 ? -3.685 -8.052 20.871 1.00 56.34 81 TRP A C 1
ATOM 640 O O . TRP A 1 81 ? -4.127 -8.667 21.830 1.00 56.34 81 TRP A O 1
ATOM 650 N N . GLY A 1 82 ? -3.851 -8.478 19.621 1.00 56.12 82 GLY A N 1
ATOM 651 C CA . GLY A 1 82 ? -4.546 -9.720 19.278 1.00 56.12 82 GLY A CA 1
ATOM 652 C C . GLY A 1 82 ? -4.202 -10.203 17.870 1.00 56.12 82 GLY A C 1
ATOM 653 O O . GLY A 1 82 ? -3.409 -9.577 17.170 1.00 56.12 82 GLY A O 1
ATOM 654 N N . ASN A 1 83 ? -4.815 -11.307 17.437 1.00 53.31 83 ASN A N 1
ATOM 655 C CA . ASN A 1 83 ? -4.636 -11.878 16.093 1.00 53.31 83 ASN A CA 1
ATOM 656 C C . ASN A 1 83 ? -5.450 -11.108 15.033 1.00 53.31 83 ASN A C 1
ATOM 658 O O . ASN A 1 83 ? -6.255 -11.698 14.313 1.00 53.31 83 ASN A O 1
ATOM 662 N N . ALA A 1 84 ? -5.301 -9.785 14.976 1.00 57.31 84 ALA A N 1
ATOM 663 C CA . ALA A 1 84 ? -5.921 -8.971 13.938 1.00 57.31 84 ALA A CA 1
ATOM 664 C C . ALA A 1 84 ? -5.049 -8.973 12.677 1.00 57.31 84 ALA A C 1
ATOM 666 O O . ALA A 1 84 ? -3.828 -8.830 12.753 1.00 57.31 84 ALA A O 1
ATOM 667 N N . THR A 1 85 ? -5.679 -9.107 11.512 1.00 57.25 85 THR A N 1
ATOM 668 C CA . THR A 1 85 ? -5.000 -8.916 10.231 1.00 57.25 85 THR A CA 1
ATOM 669 C C . THR A 1 85 ? -4.974 -7.431 9.901 1.00 57.25 85 THR A C 1
ATOM 671 O O . THR A 1 85 ? -6.009 -6.766 9.874 1.00 57.25 85 THR A O 1
ATOM 674 N N . LEU A 1 86 ? -3.775 -6.912 9.658 1.00 61.66 86 LEU A N 1
ATOM 675 C CA . LEU A 1 86 ? -3.576 -5.550 9.194 1.00 61.66 86 LEU A CA 1
ATOM 676 C C . LEU A 1 86 ? -3.821 -5.482 7.684 1.00 61.66 86 LEU A C 1
ATOM 678 O O . LEU A 1 86 ? -3.125 -6.170 6.941 1.00 61.66 86 LEU A O 1
ATOM 682 N N . SER A 1 87 ? -4.761 -4.649 7.229 1.00 62.38 87 SER A N 1
ATOM 683 C CA . SER A 1 87 ? -4.975 -4.444 5.788 1.00 62.38 87 SER A CA 1
ATOM 684 C C . SER A 1 87 ? -4.128 -3.300 5.229 1.00 62.38 87 SER A C 1
ATOM 686 O O . SER A 1 87 ? -3.728 -3.351 4.067 1.00 62.38 87 SER A O 1
ATOM 688 N N . LYS A 1 88 ? -3.789 -2.293 6.050 1.00 67.38 88 LYS A N 1
ATOM 689 C CA . LYS A 1 88 ? -2.943 -1.167 5.629 1.00 67.38 88 LYS A CA 1
ATOM 690 C C . LYS A 1 88 ? -2.135 -0.568 6.775 1.00 67.38 88 LYS A C 1
ATOM 692 O O . LYS A 1 88 ? -2.692 -0.238 7.818 1.00 67.38 88 LYS A O 1
ATOM 697 N N . LEU A 1 89 ? -0.841 -0.358 6.530 1.00 70.88 89 LEU A N 1
ATOM 698 C CA . LEU A 1 89 ? 0.077 0.383 7.395 1.00 70.88 89 LEU A CA 1
ATOM 699 C C . LEU A 1 89 ? 0.455 1.712 6.732 1.00 70.88 89 LEU A C 1
ATOM 701 O O . LEU A 1 89 ? 1.150 1.709 5.718 1.00 70.88 89 LEU A O 1
ATOM 705 N N . GLU A 1 90 ? 0.050 2.841 7.311 1.00 66.88 90 GLU A N 1
ATOM 706 C CA . GLU A 1 90 ? 0.552 4.157 6.898 1.00 66.88 90 GLU A CA 1
ATOM 707 C C . GLU A 1 90 ? 1.662 4.601 7.858 1.00 66.88 90 GLU A C 1
ATOM 709 O O . GLU A 1 90 ? 1.448 4.700 9.070 1.00 66.88 90 GLU A O 1
ATOM 714 N N . VAL A 1 91 ? 2.851 4.878 7.316 1.00 66.81 91 VAL A N 1
ATOM 715 C CA . VAL A 1 91 ? 4.013 5.353 8.080 1.00 66.81 91 VAL A CA 1
ATOM 716 C C . VAL A 1 91 ? 4.279 6.815 7.731 1.00 66.81 91 VAL A C 1
ATOM 718 O O . VAL A 1 91 ? 4.499 7.150 6.568 1.00 66.81 91 VAL A O 1
ATOM 721 N N . ALA A 1 92 ? 4.277 7.687 8.745 1.00 61.00 92 ALA A N 1
ATOM 722 C CA . ALA A 1 92 ? 4.651 9.102 8.635 1.00 61.00 92 ALA A CA 1
ATOM 723 C C . ALA A 1 92 ? 3.855 9.925 7.593 1.00 61.00 92 ALA A C 1
ATOM 725 O O . ALA A 1 92 ? 4.379 10.893 7.044 1.00 61.00 92 ALA A O 1
ATOM 726 N N . GLY A 1 93 ? 2.596 9.563 7.314 1.00 56.41 93 GLY A N 1
ATOM 727 C CA . GLY A 1 93 ? 1.764 10.279 6.335 1.00 56.41 93 GLY A CA 1
ATOM 728 C C . GLY A 1 93 ? 2.206 10.085 4.878 1.00 56.41 93 GLY A C 1
ATOM 729 O O . GLY A 1 93 ? 1.895 10.909 4.016 1.00 56.41 93 GLY A O 1
ATOM 730 N N . GLY A 1 94 ? 3.031 9.067 4.609 1.00 56.78 94 GLY A N 1
ATOM 731 C CA . GLY A 1 94 ? 3.625 8.841 3.298 1.00 56.78 94 GLY A CA 1
ATOM 732 C C . GLY A 1 94 ? 2.618 8.281 2.294 1.00 56.78 94 GLY A C 1
ATOM 733 O O . GLY A 1 94 ? 2.152 7.161 2.447 1.00 56.78 94 GLY A O 1
ATOM 734 N N . GLY A 1 95 ? 2.345 9.026 1.221 1.00 58.31 95 GLY A N 1
ATOM 735 C CA . GLY A 1 95 ? 1.511 8.582 0.093 1.00 58.31 95 GLY A CA 1
ATOM 736 C C . GLY A 1 95 ? 2.275 7.857 -1.022 1.00 58.31 95 GLY A C 1
ATOM 737 O O . GLY A 1 95 ? 1.827 7.869 -2.163 1.00 58.31 95 GLY A O 1
ATOM 738 N N . LYS A 1 96 ? 3.467 7.319 -0.733 1.00 65.81 96 LYS A N 1
ATOM 739 C CA . LYS A 1 96 ? 4.265 6.558 -1.705 1.00 65.81 96 LYS A CA 1
ATOM 740 C C . LYS A 1 96 ? 4.077 5.069 -1.464 1.00 65.81 96 LYS A C 1
ATOM 742 O O . LYS A 1 96 ? 4.169 4.627 -0.321 1.00 65.81 96 LYS A O 1
ATOM 747 N N . ASP A 1 97 ? 3.896 4.319 -2.542 1.00 69.06 97 ASP A N 1
ATOM 748 C CA . ASP A 1 97 ? 3.844 2.863 -2.484 1.00 69.06 97 ASP A CA 1
ATOM 749 C C . ASP A 1 97 ? 5.176 2.286 -1.979 1.00 69.06 97 ASP A C 1
ATOM 751 O O . ASP A 1 97 ? 6.257 2.825 -2.244 1.00 69.06 97 ASP A O 1
ATOM 755 N N . ALA A 1 98 ? 5.092 1.177 -1.246 1.00 74.00 98 ALA A N 1
ATOM 756 C CA . ALA A 1 98 ? 6.241 0.407 -0.792 1.00 74.00 98 ALA A CA 1
ATOM 757 C C . ALA A 1 98 ? 6.320 -0.904 -1.579 1.00 74.00 98 ALA A C 1
ATOM 759 O O . ALA A 1 98 ? 5.303 -1.543 -1.833 1.00 74.00 98 ALA A O 1
ATOM 760 N N . ALA A 1 99 ? 7.535 -1.317 -1.935 1.00 76.62 99 ALA A N 1
ATOM 761 C CA . ALA A 1 99 ? 7.788 -2.576 -2.622 1.00 76.62 99 ALA A CA 1
ATOM 762 C C . ALA A 1 99 ? 8.877 -3.366 -1.885 1.00 76.62 99 ALA A C 1
ATOM 764 O O . ALA A 1 99 ? 9.818 -2.795 -1.322 1.00 76.62 99 ALA A O 1
ATOM 765 N N . ARG A 1 100 ? 8.728 -4.688 -1.853 1.00 74.38 100 ARG A N 1
ATOM 766 C CA . ARG A 1 100 ? 9.613 -5.622 -1.155 1.00 74.38 100 ARG A CA 1
ATOM 767 C C . ARG A 1 100 ? 10.755 -6.052 -2.063 1.00 74.38 100 ARG A C 1
ATOM 769 O O . ARG A 1 100 ? 10.692 -5.964 -3.289 1.00 74.38 100 ARG A O 1
ATOM 776 N N . LYS A 1 101 ? 11.800 -6.611 -1.453 1.00 81.81 101 LYS A N 1
ATOM 777 C CA . LYS A 1 101 ? 12.808 -7.357 -2.209 1.00 81.81 101 LYS A CA 1
ATOM 778 C C . LYS A 1 101 ? 12.101 -8.457 -3.001 1.00 81.81 101 LYS A C 1
ATOM 780 O O . LYS A 1 101 ? 11.238 -9.137 -2.457 1.00 81.81 101 LYS A O 1
ATOM 785 N N . THR A 1 102 ? 12.507 -8.645 -4.252 1.00 82.31 102 THR A N 1
ATOM 786 C CA . THR A 1 102 ? 11.933 -9.577 -5.238 1.00 82.31 102 THR A CA 1
ATOM 787 C C . THR A 1 102 ? 10.566 -9.211 -5.812 1.00 82.31 102 THR A C 1
ATOM 789 O O . THR A 1 102 ? 10.152 -9.879 -6.758 1.00 82.31 102 THR A O 1
ATOM 792 N N . ASP A 1 103 ? 9.901 -8.146 -5.341 1.00 85.19 103 ASP A N 1
ATOM 793 C CA . ASP A 1 103 ? 8.684 -7.681 -6.014 1.00 85.19 103 ASP A CA 1
ATOM 794 C C . ASP A 1 103 ? 9.023 -7.269 -7.465 1.00 85.19 103 ASP A C 1
ATOM 796 O O . ASP A 1 103 ? 10.110 -6.716 -7.719 1.00 85.19 103 ASP A O 1
ATOM 800 N N . PRO A 1 104 ? 8.134 -7.578 -8.428 1.00 88.50 104 PRO A N 1
ATOM 801 C CA . PRO A 1 104 ? 8.358 -7.274 -9.831 1.00 88.50 104 PRO A CA 1
ATOM 802 C C . PRO A 1 104 ? 8.309 -5.764 -10.062 1.00 88.50 104 PRO A C 1
ATOM 804 O O . PRO A 1 104 ? 7.509 -5.052 -9.456 1.00 88.50 104 PRO A O 1
ATOM 807 N N . ILE A 1 105 ? 9.149 -5.287 -10.976 1.00 90.50 105 ILE A N 1
ATOM 808 C CA . ILE A 1 105 ? 9.112 -3.905 -11.453 1.00 90.50 105 ILE A CA 1
ATOM 809 C C . ILE A 1 105 ? 8.868 -3.880 -12.953 1.00 90.50 105 ILE A C 1
ATOM 811 O O . ILE A 1 105 ? 9.404 -4.703 -13.696 1.00 90.50 105 ILE A O 1
ATOM 815 N N . GLU A 1 106 ? 8.092 -2.893 -13.379 1.00 92.69 106 GLU A N 1
ATOM 816 C CA . GLU A 1 106 ? 7.897 -2.542 -14.777 1.00 92.69 106 GLU A CA 1
ATOM 817 C C . GLU A 1 106 ? 8.441 -1.127 -14.981 1.00 92.69 106 GLU A C 1
ATOM 819 O O . GLU A 1 106 ? 8.047 -0.185 -14.291 1.00 92.69 106 GLU A O 1
ATOM 824 N N . ALA A 1 107 ? 9.381 -0.982 -15.908 1.00 92.75 107 ALA A N 1
ATOM 825 C CA . ALA A 1 107 ? 9.926 0.304 -16.312 1.00 92.75 107 ALA A CA 1
ATOM 826 C C . ALA A 1 107 ? 9.820 0.462 -17.827 1.00 92.75 107 ALA A C 1
ATOM 828 O O . ALA A 1 107 ? 9.776 -0.515 -18.570 1.00 92.75 107 ALA A O 1
ATOM 829 N N . PHE A 1 108 ? 9.806 1.704 -18.300 1.00 95.62 108 PHE A N 1
ATOM 830 C CA . PHE A 1 108 ? 9.722 1.999 -19.724 1.00 95.62 108 PHE A CA 1
ATOM 831 C C . PHE A 1 108 ? 10.872 2.891 -20.156 1.00 95.62 108 PHE A C 1
ATOM 833 O O . PHE A 1 108 ? 11.117 3.938 -19.557 1.00 95.62 108 PHE A O 1
ATOM 840 N N . ILE A 1 109 ? 11.535 2.506 -21.244 1.00 96.12 109 ILE A N 1
ATOM 841 C CA . ILE A 1 109 ? 12.373 3.422 -22.012 1.00 96.12 109 ILE A CA 1
ATOM 842 C C . ILE A 1 109 ? 11.430 4.223 -22.920 1.00 96.12 109 ILE A C 1
ATOM 844 O O . ILE A 1 109 ? 10.734 3.609 -23.736 1.00 96.12 109 ILE A O 1
ATOM 848 N N . PRO A 1 110 ? 11.376 5.563 -22.806 1.00 96.88 110 PRO A N 1
ATOM 849 C CA . PRO A 1 110 ? 10.505 6.392 -23.634 1.00 96.88 110 PRO A CA 1
ATOM 850 C C . PRO A 1 110 ? 10.804 6.265 -25.131 1.00 96.88 110 PRO A C 1
ATOM 852 O O . PRO A 1 110 ? 11.887 5.838 -25.537 1.00 96.88 110 PRO A O 1
ATOM 855 N N . VAL A 1 111 ? 9.847 6.676 -25.965 1.00 97.56 111 VAL A N 1
ATOM 856 C CA . VAL A 1 111 ? 10.036 6.770 -27.422 1.00 97.56 111 VAL A CA 1
ATOM 857 C C . VAL A 1 111 ? 11.249 7.643 -27.740 1.00 97.56 111 VAL A C 1
ATOM 859 O O . VAL A 1 111 ? 11.416 8.717 -27.165 1.00 97.56 111 VAL A O 1
ATOM 862 N N . GLY A 1 112 ? 12.082 7.181 -28.669 1.00 96.81 112 GLY A N 1
ATOM 863 C CA . GLY A 1 112 ? 13.240 7.914 -29.174 1.00 96.81 112 GLY A CA 1
ATOM 864 C C . GLY A 1 112 ? 14.429 8.048 -28.216 1.00 96.81 112 GLY A C 1
ATOM 865 O O . GLY A 1 112 ? 15.386 8.739 -28.558 1.00 96.81 112 GLY A O 1
ATOM 866 N N . ALA A 1 113 ? 14.403 7.414 -27.042 1.00 97.25 113 ALA A N 1
ATOM 867 C CA . ALA A 1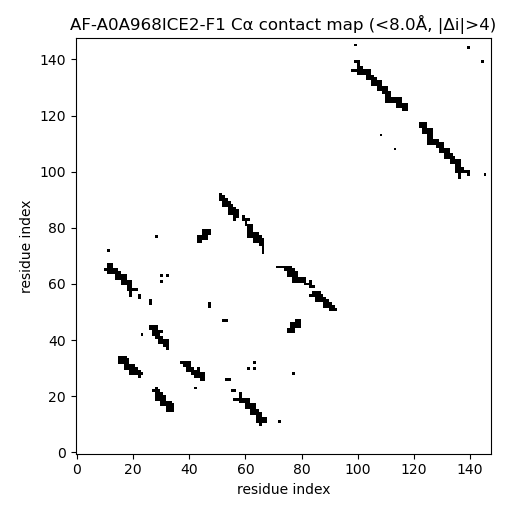 113 ? 15.483 7.517 -26.061 1.00 97.25 113 ALA A CA 1
ATOM 868 C C . ALA A 1 113 ? 16.699 6.628 -26.385 1.00 97.25 113 ALA A C 1
ATOM 870 O O . ALA A 1 113 ? 17.798 6.900 -25.902 1.00 97.25 113 ALA A O 1
ATOM 871 N N . VAL A 1 114 ? 16.528 5.575 -27.194 1.00 97.06 114 VAL A N 1
ATOM 872 C CA . VAL A 1 114 ? 17.613 4.665 -27.600 1.00 97.06 114 VAL A CA 1
ATOM 873 C C . VAL A 1 114 ? 17.541 4.339 -29.088 1.00 97.06 114 VAL A C 1
ATOM 875 O O . VAL A 1 114 ? 16.472 4.364 -29.694 1.00 97.06 114 VAL A O 1
ATOM 878 N N . MET A 1 115 ? 18.684 3.993 -29.679 1.00 97.56 115 MET A N 1
ATOM 879 C CA . MET A 1 115 ? 18.752 3.512 -31.059 1.00 97.56 115 MET A CA 1
ATOM 880 C C . MET A 1 115 ? 18.503 2.001 -31.106 1.00 97.56 115 MET A C 1
ATOM 882 O O . MET A 1 115 ? 19.087 1.248 -30.330 1.00 97.56 115 MET A O 1
ATOM 886 N N . VAL A 1 116 ? 17.666 1.557 -32.039 1.00 95.94 116 VAL A N 1
ATOM 887 C CA . VAL A 1 116 ? 17.319 0.155 -32.294 1.00 95.94 116 VAL A CA 1
ATOM 888 C C . VAL A 1 116 ? 17.652 -0.228 -33.740 1.00 95.94 116 VAL A C 1
ATOM 890 O O . VAL A 1 116 ? 17.779 0.651 -34.603 1.00 95.94 116 VAL A O 1
ATOM 893 N N . PRO A 1 117 ? 17.805 -1.530 -34.041 1.00 97.12 117 PRO A N 1
ATOM 894 C CA . PRO A 1 117 ? 18.010 -1.989 -35.408 1.00 97.12 117 PRO A CA 1
ATOM 895 C C . PRO A 1 117 ? 16.896 -1.508 -36.339 1.00 97.12 117 PRO A C 1
ATOM 897 O O . PRO A 1 117 ? 15.714 -1.582 -36.005 1.00 97.12 117 PRO A O 1
ATOM 900 N N . ASN A 1 118 ? 17.282 -1.025 -37.518 1.00 95.94 118 ASN A N 1
ATOM 901 C CA . ASN A 1 118 ? 16.332 -0.583 -38.524 1.00 95.94 118 ASN A CA 1
ATOM 902 C C . ASN A 1 118 ? 15.810 -1.790 -39.320 1.00 95.94 118 ASN A C 1
ATOM 904 O O . ASN A 1 118 ? 16.593 -2.413 -40.044 1.00 95.94 118 ASN A O 1
ATOM 908 N N . PRO A 1 119 ? 14.507 -2.113 -39.246 1.00 91.25 119 PRO A N 1
ATOM 909 C CA . PRO A 1 119 ? 13.946 -3.269 -39.943 1.00 91.25 119 PRO A CA 1
ATOM 910 C C . PRO A 1 119 ? 14.003 -3.141 -41.474 1.00 91.25 119 PRO A C 1
ATOM 912 O O . PRO A 1 119 ? 13.939 -4.152 -42.164 1.00 91.25 119 PRO A O 1
ATOM 915 N N . ALA A 1 120 ? 14.171 -1.927 -42.014 1.00 93.44 120 ALA A N 1
ATOM 916 C CA . ALA A 1 120 ? 14.345 -1.682 -43.446 1.00 93.44 120 ALA A CA 1
ATOM 917 C C . ALA A 1 120 ? 15.805 -1.827 -43.932 1.00 93.44 120 ALA A C 1
ATOM 919 O O . ALA A 1 120 ? 16.084 -1.569 -45.100 1.00 93.44 120 ALA A O 1
ATOM 920 N N . GLY A 1 121 ? 16.747 -2.216 -43.060 1.00 90.31 121 GLY A N 1
ATOM 921 C CA . GLY A 1 121 ? 18.141 -2.485 -43.443 1.00 90.31 121 GLY A CA 1
ATOM 922 C C . GLY A 1 121 ? 19.039 -1.249 -43.597 1.00 90.31 121 GLY A C 1
ATOM 923 O O . GLY A 1 121 ? 20.078 -1.330 -44.245 1.00 90.31 121 GLY A O 1
ATOM 924 N N . GLY A 1 122 ? 18.657 -0.108 -43.017 1.00 93.12 122 GLY A N 1
ATOM 925 C CA . GLY A 1 122 ? 19.460 1.122 -42.989 1.00 93.12 122 GLY A CA 1
ATOM 926 C C . GLY A 1 122 ? 20.241 1.327 -41.681 1.00 93.12 122 GLY A C 1
ATOM 927 O O . GLY A 1 122 ? 20.317 0.419 -40.849 1.00 93.12 122 GLY A O 1
ATOM 928 N N . PRO A 1 123 ? 20.790 2.538 -41.452 1.00 96.75 123 PRO A N 1
ATOM 929 C CA . PRO A 1 123 ? 21.356 2.911 -40.157 1.00 96.75 123 PRO A CA 1
ATOM 930 C C . PRO A 1 123 ? 20.337 2.689 -39.027 1.00 96.75 123 PRO A C 1
ATOM 932 O O . PRO A 1 123 ? 19.134 2.805 -39.295 1.00 96.75 123 PRO A O 1
ATOM 935 N N . PRO A 1 124 ? 20.785 2.402 -37.787 1.00 97.44 124 PRO A N 1
ATOM 936 C CA . PRO A 1 124 ? 19.903 2.312 -36.628 1.00 97.44 124 PRO A CA 1
ATOM 937 C C . PRO A 1 124 ? 18.957 3.510 -36.546 1.00 97.44 124 PRO A C 1
ATOM 939 O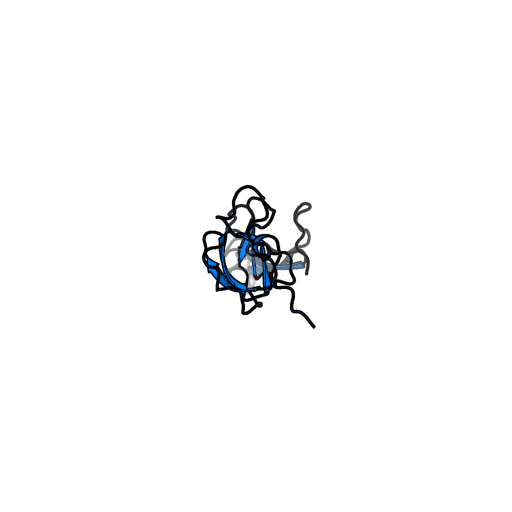 O . PRO A 1 124 ? 19.324 4.628 -36.914 1.00 97.44 124 PRO A O 1
ATOM 942 N N . ILE A 1 125 ? 17.750 3.273 -36.046 1.00 97.31 125 ILE A N 1
ATOM 943 C CA . ILE A 1 125 ? 16.716 4.299 -35.879 1.00 97.31 125 ILE A CA 1
ATOM 944 C C . ILE A 1 125 ? 16.371 4.447 -34.397 1.00 97.31 125 ILE A C 1
ATOM 946 O O . ILE A 1 125 ? 16.525 3.480 -33.655 1.00 97.31 125 ILE A O 1
ATOM 950 N N . PRO A 1 126 ? 15.891 5.610 -33.934 1.00 97.69 126 PRO A N 1
ATOM 951 C CA . PRO A 1 126 ? 15.363 5.726 -32.580 1.00 97.69 126 PRO A CA 1
ATOM 952 C C . PRO A 1 126 ? 14.189 4.758 -32.359 1.00 97.69 126 PRO A C 1
ATOM 954 O O . PRO A 1 126 ? 13.425 4.486 -33.289 1.00 97.69 126 PRO A O 1
ATOM 957 N N . ASN A 1 127 ? 14.028 4.232 -31.142 1.00 96.69 127 ASN A N 1
ATOM 958 C CA . ASN A 1 127 ? 12.955 3.292 -30.826 1.00 96.69 127 ASN A CA 1
ATOM 959 C C . ASN A 1 127 ? 11.571 3.921 -31.100 1.00 96.69 127 ASN A C 1
ATOM 961 O O . ASN A 1 127 ? 11.255 4.962 -30.518 1.00 96.69 127 ASN A O 1
ATOM 965 N N . PRO A 1 128 ? 10.733 3.305 -31.958 1.00 95.00 128 PRO A N 1
ATOM 966 C CA . PRO A 1 128 ? 9.484 3.919 -32.418 1.00 95.00 128 PRO A CA 1
ATOM 967 C C . PRO A 1 128 ? 8.348 3.834 -31.390 1.00 95.00 128 PRO A C 1
ATOM 969 O O . PRO A 1 128 ? 7.357 4.549 -31.504 1.00 95.00 128 PRO A O 1
ATOM 972 N N . VAL A 1 129 ? 8.482 2.962 -30.390 1.00 95.75 129 VAL A N 1
ATOM 973 C CA . VAL A 1 129 ? 7.526 2.758 -29.294 1.00 95.75 129 VAL A CA 1
ATOM 974 C C . VAL A 1 129 ? 8.283 2.646 -27.967 1.00 95.75 129 VAL A C 1
ATOM 976 O O . VAL A 1 129 ? 9.484 2.340 -27.987 1.00 95.75 129 VAL A O 1
ATOM 979 N N . PRO A 1 130 ? 7.628 2.886 -26.814 1.00 97.19 130 PRO A N 1
ATOM 980 C CA . PRO A 1 130 ? 8.248 2.640 -25.521 1.00 97.19 130 PRO A CA 1
ATOM 981 C C . PRO A 1 130 ? 8.710 1.186 -25.402 1.00 97.19 130 PRO A C 1
ATOM 983 O O . PRO A 1 130 ? 7.985 0.268 -25.786 1.00 97.19 130 PRO A O 1
ATOM 986 N N . ILE A 1 131 ? 9.910 0.975 -24.865 1.00 96.31 131 ILE A N 1
ATOM 987 C CA . ILE A 1 131 ? 10.424 -0.374 -24.605 1.00 96.31 131 ILE A CA 1
ATOM 988 C C . ILE A 1 131 ? 10.118 -0.706 -23.152 1.00 96.31 131 ILE A C 1
ATOM 990 O O . ILE A 1 131 ? 10.603 -0.023 -22.251 1.00 96.31 131 ILE A O 1
ATOM 994 N N . LYS A 1 132 ? 9.318 -1.750 -22.939 1.00 96.19 132 LYS A N 1
ATOM 995 C CA . LYS A 1 132 ? 9.042 -2.290 -21.610 1.00 96.19 132 LYS A CA 1
ATOM 996 C C . LYS A 1 132 ? 10.263 -3.055 -21.089 1.00 96.19 132 LYS A C 1
ATOM 998 O O . LYS A 1 132 ? 10.850 -3.861 -21.809 1.00 96.19 132 LYS A O 1
ATOM 1003 N N . LEU A 1 133 ? 10.622 -2.790 -19.840 1.00 94.88 133 LEU A N 1
ATOM 1004 C CA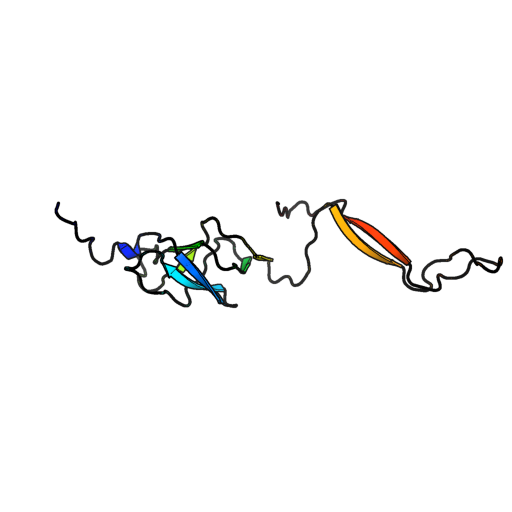 . LEU A 1 133 ? 11.656 -3.465 -19.073 1.00 94.88 133 LEU A CA 1
ATOM 1005 C C . LEU A 1 133 ? 10.996 -4.116 -17.859 1.00 94.88 133 LEU A C 1
ATOM 1007 O O . LEU A 1 133 ? 10.438 -3.419 -17.012 1.00 94.88 133 LEU A O 1
ATOM 1011 N N . ASP A 1 134 ? 11.095 -5.435 -17.770 1.00 94.31 134 ASP A N 1
ATOM 1012 C CA . ASP A 1 134 ? 10.705 -6.189 -16.585 1.00 94.31 134 ASP A CA 1
ATOM 1013 C C . ASP A 1 134 ? 11.938 -6.454 -15.715 1.00 94.31 134 ASP A C 1
ATOM 1015 O O . ASP A 1 134 ? 13.032 -6.735 -16.214 1.00 94.31 134 ASP A O 1
ATOM 1019 N N . GLY A 1 135 ? 11.768 -6.378 -14.400 1.00 92.44 135 GLY A N 1
ATOM 1020 C CA . GLY A 1 135 ? 12.830 -6.680 -13.449 1.00 92.44 135 GLY A CA 1
ATOM 1021 C C . GLY A 1 135 ? 12.292 -7.039 -12.072 1.00 92.44 135 GLY A C 1
ATOM 1022 O O . GLY A 1 135 ? 11.095 -7.225 -11.875 1.00 92.44 135 GLY A O 1
ATOM 1023 N N . SER A 1 136 ? 13.195 -7.108 -11.101 1.00 92.75 136 SER A N 1
ATOM 1024 C CA . SER A 1 136 ? 12.850 -7.339 -9.699 1.00 92.75 136 SER A CA 1
ATOM 1025 C C . SER A 1 136 ? 13.725 -6.489 -8.792 1.00 92.75 136 SER A C 1
ATOM 1027 O O . SER A 1 136 ? 14.906 -6.286 -9.087 1.00 92.75 136 SER A O 1
ATOM 1029 N N . ILE A 1 137 ? 13.188 -6.063 -7.653 1.00 87.62 137 ILE A N 1
ATOM 1030 C CA . ILE A 1 137 ? 13.961 -5.322 -6.650 1.00 87.62 137 ILE A CA 1
ATOM 1031 C C . ILE A 1 137 ? 15.010 -6.244 -6.015 1.00 87.62 137 ILE A C 1
ATOM 1033 O O . ILE A 1 137 ? 14.679 -7.237 -5.367 1.00 87.62 137 ILE A O 1
ATOM 1037 N N . THR A 1 138 ? 16.293 -5.913 -6.167 1.00 85.75 138 THR A N 1
ATOM 1038 C CA . THR A 1 138 ? 17.410 -6.734 -5.664 1.00 85.75 138 THR A CA 1
ATOM 1039 C C . THR A 1 138 ? 17.863 -6.361 -4.250 1.00 85.75 138 THR A C 1
ATOM 1041 O O . THR A 1 138 ? 18.470 -7.189 -3.566 1.00 85.75 138 THR A O 1
ATOM 1044 N N . GLY A 1 139 ? 17.528 -5.158 -3.775 1.00 77.88 139 GLY A N 1
ATOM 1045 C CA . GLY A 1 139 ? 17.856 -4.665 -2.437 1.00 77.88 139 GLY A CA 1
ATOM 1046 C C . GLY A 1 139 ? 16.709 -3.858 -1.836 1.00 77.88 139 GLY A C 1
ATOM 1047 O O . GLY A 1 139 ? 16.154 -2.987 -2.498 1.00 77.88 139 GLY A O 1
ATOM 1048 N N . GLY A 1 140 ? 16.349 -4.176 -0.591 1.00 72.06 140 GLY A N 1
ATOM 1049 C CA . GLY A 1 140 ? 15.394 -3.405 0.204 1.00 72.06 140 GLY A CA 1
ATOM 1050 C C . GLY A 1 140 ? 16.087 -2.363 1.084 1.00 72.06 140 GLY A C 1
ATOM 1051 O O . GLY A 1 140 ? 17.316 -2.280 1.126 1.00 72.06 140 GLY A O 1
ATOM 1052 N N . SER A 1 141 ? 15.290 -1.581 1.809 1.00 67.81 141 SER A N 1
ATOM 1053 C CA . SER A 1 141 ? 15.795 -0.688 2.855 1.00 67.81 141 SER A CA 1
ATOM 1054 C C . SER A 1 141 ? 16.491 -1.486 3.962 1.00 67.81 141 SER A C 1
ATOM 1056 O O . SER A 1 141 ? 15.993 -2.528 4.372 1.00 67.81 141 SER A O 1
ATOM 1058 N N . SER A 1 142 ? 17.608 -0.981 4.493 1.00 66.19 142 SER A N 1
ATOM 1059 C CA . SER A 1 142 ? 18.300 -1.597 5.637 1.00 66.19 142 SER A CA 1
ATOM 1060 C C . SER A 1 142 ? 17.645 -1.292 6.987 1.00 66.19 142 SER A C 1
ATOM 1062 O O . SER A 1 142 ? 18.113 -1.769 8.015 1.00 66.19 142 SER A O 1
ATOM 1064 N N . ILE A 1 143 ? 16.625 -0.430 6.999 1.00 57.44 143 ILE A N 1
ATOM 1065 C CA . ILE A 1 143 ? 15.949 0.037 8.217 1.00 57.44 143 ILE A CA 1
ATOM 1066 C C . ILE A 1 143 ? 14.457 -0.313 8.248 1.00 57.44 143 ILE A C 1
ATOM 1068 O O . ILE A 1 143 ? 13.820 -0.135 9.280 1.00 57.44 143 ILE A O 1
ATOM 1072 N N . VAL A 1 144 ? 13.891 -0.786 7.133 1.00 61.88 144 VAL A N 1
ATOM 1073 C CA . VAL A 1 144 ? 12.481 -1.188 7.044 1.00 61.88 144 VAL A CA 1
ATOM 1074 C C . VAL A 1 144 ? 12.413 -2.614 6.513 1.00 61.88 144 VAL A C 1
ATOM 1076 O O . VAL A 1 144 ? 12.741 -2.857 5.354 1.00 61.88 144 VAL A O 1
ATOM 1079 N N . GLU A 1 145 ? 11.938 -3.529 7.355 1.00 60.19 145 GLU A N 1
ATOM 1080 C CA . GLU A 1 145 ? 11.618 -4.910 6.994 1.00 60.19 145 GLU A CA 1
ATOM 1081 C C . GLU A 1 145 ? 10.118 -5.142 7.204 1.00 60.19 145 GLU A C 1
ATOM 1083 O O . GLU A 1 145 ? 9.581 -4.864 8.274 1.00 60.19 145 GLU A O 1
ATOM 1088 N N . ILE A 1 146 ? 9.432 -5.628 6.168 1.00 62.72 146 ILE A N 1
ATOM 1089 C CA . ILE A 1 146 ? 8.007 -5.973 6.213 1.00 62.72 146 ILE A CA 1
ATOM 1090 C C . ILE A 1 146 ? 7.913 -7.458 5.866 1.00 62.72 146 ILE A C 1
ATOM 1092 O O . ILE A 1 146 ? 8.208 -7.854 4.737 1.00 62.72 146 ILE A O 1
ATOM 1096 N N . GLY A 1 147 ? 7.588 -8.274 6.870 1.00 50.00 147 GLY A N 1
ATOM 1097 C CA . GLY A 1 147 ? 7.520 -9.731 6.761 1.00 50.00 147 GLY A CA 1
ATOM 1098 C C . GLY A 1 147 ? 6.225 -10.231 6.120 1.00 50.00 147 GLY A C 1
ATOM 1099 O O . GLY A 1 147 ? 5.207 -9.537 6.129 1.00 50.00 147 GLY A O 1
ATOM 1100 N N . GLY A 1 148 ? 6.288 -11.449 5.582 1.00 41.97 148 GLY A N 1
ATOM 1101 C CA . GLY A 1 148 ? 5.153 -12.277 5.174 1.00 41.97 148 GLY A CA 1
ATOM 1102 C C . GLY A 1 148 ? 5.281 -13.668 5.773 1.00 41.97 148 GLY A C 1
ATOM 1103 O O . GLY A 1 148 ? 6.433 -14.054 6.083 1.00 41.97 148 GLY A O 1
#

pLDDT: mean 72.13, std 16.47, range [38.88, 97.69]

Solvent-accessible surface area (backbone atoms only — not comparable to full-atom values): 9259 Å² total; per-residue (Å²): 136,85,79,78,78,76,62,90,70,58,68,39,72,42,77,41,60,16,38,41,78,45,72,48,96,84,51,22,31,26,34,39,42,72,50,87,88,49,69,73,44,69,72,21,45,55,52,77,92,51,89,62,58,46,74,46,62,55,81,36,51,29,32,38,30,35,32,88,46,104,84,43,92,86,57,51,32,30,33,81,78,57,93,48,61,77,76,41,82,41,58,73,83,54,91,67,90,86,79,53,61,63,39,78,43,80,47,70,47,57,60,56,75,47,75,35,86,33,93,86,75,60,75,67,36,54,30,90,54,62,44,80,42,80,51,56,38,88,70,61,63,97,87,60,86,85,88,133

Foldseek 3Di:
DDDPPDDPPPLLQDWFKWKWPDQDPVQFTWTDGPPPVDHIDGRAHEDEVDPQKDFDFDTDIWTWHRDNDPPDNPHTHTYRPDPTDTPDIDGNVDPDDDDDFFDKDKDWDQWQNDWDDDPVPDPTDTHHHIDIDIDGHHDDDPVDDDDD

Mean predicted aligned error: 13.65 Å

Secondary structure (DSSP, 8-state):
-----PPTTGGGGS---EEEEEE-TTSEEEEEESSTTSPPEEEEEEE-SSTTEEEEE-S-EEEEE---STT-TT--EEE--SSPPEEEEEETT--S----TT-EEEEEEPTTSSEE--TTSSS-EE-SSPEEEEEE-----SS-----

Radius of gyration: 26.62 Å; Cα contacts (8 Å, |Δi|>4): 254; chains: 1; bounding box: 45×32×89 Å